Protein AF-A0A399NRR3-F1 (afdb_monomer_lite)

InterPro domains:
  IPR004477 ComEC/Rec2-related protein [PF03772] (1-144)

pLDDT: mean 85.4, std 7.73, range [51.25, 96.44]

Organism: NCBI:txid31963

Structure (mmCIF, N/CA/C/O backbone):
data_AF-A0A399NRR3-F1
#
_entry.id   AF-A0A399NRR3-F1
#
loop_
_atom_site.group_PDB
_atom_site.id
_atom_site.type_symbol
_atom_site.label_atom_id
_atom_site.label_alt_id
_atom_site.label_comp_id
_atom_site.label_asym_id
_atom_site.label_entity_id
_atom_site.label_seq_id
_atom_site.pdbx_PDB_ins_code
_atom_site.Cartn_x
_atom_site.Cartn_y
_atom_site.Cartn_z
_atom_site.occupancy
_atom_site.B_iso_or_equiv
_atom_site.auth_seq_id
_atom_site.auth_comp_id
_atom_site.auth_asym_id
_atom_site.auth_atom_id
_atom_site.pdbx_PDB_model_num
ATOM 1 N N . GLY A 1 1 ? 11.706 -3.815 7.628 1.00 71.06 1 GLY A N 1
ATOM 2 C CA . GLY A 1 1 ? 10.805 -2.848 8.286 1.00 71.06 1 GLY A CA 1
ATOM 3 C C . GLY A 1 1 ? 11.199 -1.417 7.976 1.00 71.06 1 GLY A C 1
ATOM 4 O O . GLY A 1 1 ? 10.581 -0.812 7.114 1.00 71.06 1 GLY A O 1
ATOM 5 N N . PHE A 1 2 ? 12.254 -0.904 8.615 1.00 86.69 2 PHE A N 1
ATOM 6 C CA . PHE A 1 2 ? 12.669 0.505 8.517 1.00 86.69 2 PHE A CA 1
ATOM 7 C C . PHE A 1 2 ? 12.832 1.028 7.079 1.00 86.69 2 PHE A C 1
ATOM 9 O O . PHE A 1 2 ? 12.200 2.013 6.715 1.00 86.69 2 PHE A O 1
ATOM 16 N N . ALA A 1 3 ? 13.586 0.317 6.231 1.00 86.25 3 ALA A N 1
ATOM 17 C CA . ALA A 1 3 ? 13.794 0.714 4.835 1.00 86.25 3 ALA A CA 1
ATOM 18 C C . ALA A 1 3 ? 12.480 0.859 4.045 1.00 86.25 3 ALA A C 1
ATOM 20 O O . ALA A 1 3 ? 12.307 1.827 3.316 1.00 86.25 3 ALA A O 1
ATOM 21 N N . LEU A 1 4 ? 11.529 -0.066 4.230 1.00 86.38 4 LEU A N 1
ATOM 22 C CA . LEU A 1 4 ? 10.221 0.005 3.573 1.00 86.38 4 LEU A CA 1
ATOM 23 C C . LEU A 1 4 ? 9.424 1.223 4.043 1.00 86.38 4 LEU A C 1
ATOM 25 O O . LEU A 1 4 ? 8.813 1.880 3.214 1.00 86.38 4 LEU A O 1
ATOM 29 N N . SER A 1 5 ? 9.470 1.553 5.336 1.00 88.31 5 SER A N 1
ATOM 30 C CA . SER A 1 5 ? 8.784 2.735 5.866 1.00 88.31 5 SER A CA 1
ATOM 31 C C . SER A 1 5 ? 9.372 4.031 5.309 1.00 88.31 5 SER A C 1
ATOM 33 O O . SER A 1 5 ? 8.617 4.898 4.886 1.00 88.31 5 SER A O 1
ATOM 35 N N . VAL A 1 6 ? 10.704 4.160 5.270 1.00 90.19 6 VAL A N 1
ATOM 36 C CA . VAL A 1 6 ? 11.376 5.349 4.716 1.00 90.19 6 VAL A CA 1
ATOM 37 C C . VAL A 1 6 ? 11.049 5.511 3.232 1.00 90.19 6 VAL A C 1
ATOM 39 O O . VAL A 1 6 ? 10.675 6.601 2.802 1.00 90.19 6 VAL A O 1
ATOM 42 N N . LEU A 1 7 ? 11.135 4.425 2.458 1.00 87.56 7 LEU A N 1
ATOM 43 C CA . LEU A 1 7 ? 10.809 4.437 1.033 1.00 87.56 7 LEU A CA 1
ATOM 44 C C . LEU A 1 7 ? 9.332 4.741 0.784 1.00 87.56 7 LEU A C 1
ATOM 46 O O . LEU A 1 7 ? 9.034 5.545 -0.092 1.00 87.56 7 LEU A O 1
ATOM 50 N N . ALA A 1 8 ? 8.419 4.156 1.562 1.00 86.81 8 ALA A N 1
ATOM 51 C CA . ALA A 1 8 ? 6.992 4.440 1.453 1.00 86.81 8 ALA A CA 1
ATOM 52 C C . ALA A 1 8 ? 6.718 5.929 1.682 1.00 86.81 8 ALA A C 1
ATOM 54 O O . ALA A 1 8 ? 6.092 6.564 0.840 1.00 86.81 8 ALA A O 1
ATOM 55 N N . THR A 1 9 ? 7.242 6.512 2.764 1.00 89.44 9 THR A N 1
ATOM 56 C CA . THR A 1 9 ? 7.055 7.940 3.058 1.00 89.44 9 THR A CA 1
ATOM 57 C C . THR A 1 9 ? 7.660 8.825 1.968 1.00 89.44 9 THR A C 1
ATOM 59 O O . THR A 1 9 ? 7.000 9.750 1.501 1.00 89.44 9 THR A O 1
ATOM 62 N N . ALA A 1 10 ? 8.881 8.529 1.511 1.00 85.62 10 ALA A N 1
ATOM 63 C CA . ALA A 1 10 ? 9.516 9.276 0.425 1.00 85.62 10 ALA A CA 1
ATOM 64 C C . ALA A 1 10 ? 8.705 9.183 -0.879 1.00 85.62 10 ALA A C 1
ATOM 66 O O . ALA A 1 10 ? 8.463 10.194 -1.536 1.00 85.62 10 ALA A O 1
ATOM 67 N N . GLY A 1 11 ? 8.225 7.985 -1.221 1.00 84.62 11 GLY A N 1
ATOM 68 C CA . GLY A 1 11 ? 7.357 7.746 -2.369 1.00 84.62 11 GLY A CA 1
ATOM 69 C C . GLY A 1 11 ? 6.050 8.524 -2.281 1.00 84.62 11 GLY A C 1
ATOM 70 O O . GLY A 1 11 ? 5.673 9.186 -3.242 1.00 84.62 11 GLY A O 1
ATOM 71 N N . LEU A 1 12 ? 5.382 8.507 -1.128 1.00 87.12 12 LEU A N 1
ATOM 72 C CA . LEU A 1 12 ? 4.145 9.257 -0.915 1.00 87.12 12 LEU A CA 1
ATOM 73 C C . LEU A 1 12 ? 4.356 10.767 -1.063 1.00 87.12 12 LEU A C 1
ATOM 75 O O . LEU A 1 12 ? 3.555 11.420 -1.721 1.00 87.12 12 LEU A O 1
ATOM 79 N N . LEU A 1 13 ? 5.443 11.317 -0.518 1.00 87.62 13 LEU A N 1
ATOM 80 C CA . LEU A 1 13 ? 5.728 12.753 -0.604 1.00 87.62 13 LEU A CA 1
ATOM 81 C C . LEU A 1 13 ? 6.091 13.206 -2.025 1.00 87.62 13 LEU A C 1
ATOM 83 O O . LEU A 1 13 ? 5.680 14.285 -2.446 1.00 87.62 13 LEU A O 1
ATOM 87 N N . VAL A 1 14 ? 6.854 12.397 -2.761 1.00 85.00 14 VAL A N 1
ATOM 88 C CA . VAL A 1 14 ? 7.379 12.778 -4.083 1.00 85.00 14 VAL A CA 1
ATOM 89 C C . VAL A 1 14 ? 6.416 12.408 -5.216 1.00 85.00 14 VAL A C 1
ATOM 91 O O . VAL A 1 14 ? 6.306 13.146 -6.193 1.00 85.00 14 VAL A O 1
ATOM 94 N N . LEU A 1 15 ? 5.715 11.274 -5.111 1.00 84.06 15 LEU A N 1
ATOM 95 C CA . LEU A 1 15 ? 4.969 10.674 -6.227 1.00 84.06 15 LEU A CA 1
ATOM 96 C C . LEU A 1 15 ? 3.460 10.795 -6.111 1.00 84.06 15 LEU A C 1
ATOM 98 O O . LEU A 1 15 ? 2.802 10.926 -7.144 1.00 84.06 15 LEU A O 1
ATOM 102 N N . ALA A 1 16 ? 2.896 10.753 -4.902 1.00 86.25 16 ALA A N 1
ATOM 103 C CA . ALA A 1 16 ? 1.443 10.769 -4.762 1.00 86.25 16 ALA A CA 1
ATOM 104 C C . ALA A 1 16 ? 0.811 12.084 -5.275 1.00 86.25 16 ALA A C 1
ATOM 106 O O . ALA A 1 16 ? -0.149 11.984 -6.042 1.00 86.25 16 ALA A O 1
ATOM 107 N N . PRO A 1 17 ? 1.343 13.294 -4.975 1.00 88.62 17 PRO A N 1
ATOM 108 C CA . PRO A 1 17 ? 0.761 14.545 -5.467 1.00 88.62 17 PRO A CA 1
ATOM 109 C C . PRO A 1 17 ? 0.714 14.672 -7.002 1.00 88.62 17 PRO A C 1
ATOM 111 O O . PRO A 1 17 ? -0.387 14.831 -7.537 1.00 88.62 17 PRO A O 1
ATOM 114 N N . PRO A 1 18 ? 1.832 14.535 -7.755 1.00 87.81 18 PRO A N 1
ATOM 115 C CA . PRO A 1 18 ? 1.787 14.687 -9.212 1.00 87.81 18 PRO A CA 1
ATOM 116 C C . PRO A 1 18 ? 0.946 13.595 -9.888 1.00 87.81 18 PRO A C 1
ATOM 118 O O . PRO A 1 18 ? 0.327 13.830 -10.931 1.00 87.81 18 PRO A O 1
ATOM 121 N N . LEU A 1 19 ? 0.889 12.398 -9.297 1.00 85.81 19 LEU A N 1
ATOM 122 C CA . LEU A 1 19 ? 0.066 11.305 -9.798 1.00 85.81 19 LEU A CA 1
ATOM 123 C C . LEU A 1 19 ? -1.430 11.579 -9.586 1.00 85.81 19 LEU A C 1
ATOM 125 O O . LEU A 1 19 ? -2.214 11.406 -10.523 1.00 85.81 19 LEU A O 1
ATOM 129 N N . ALA A 1 20 ? -1.818 12.066 -8.405 1.00 88.38 20 ALA A N 1
ATOM 130 C CA . ALA A 1 20 ? -3.192 12.465 -8.109 1.00 88.38 20 ALA A CA 1
ATOM 131 C C . ALA A 1 20 ? -3.646 13.623 -9.011 1.00 88.38 20 ALA A C 1
ATOM 133 O O . ALA A 1 20 ? -4.749 13.577 -9.556 1.00 88.38 20 ALA A O 1
ATOM 134 N N . ASP A 1 21 ? -2.789 14.619 -9.254 1.00 89.12 21 ASP A N 1
ATOM 135 C CA . ASP A 1 21 ? -3.093 15.744 -10.147 1.00 89.12 21 ASP A CA 1
ATOM 136 C C . ASP A 1 21 ? -3.388 15.272 -11.574 1.00 89.12 21 ASP A C 1
ATOM 138 O O . ASP A 1 21 ? -4.393 15.660 -12.176 1.00 89.12 21 ASP A O 1
ATOM 142 N N . ARG A 1 22 ? -2.565 14.369 -12.112 1.00 85.94 22 ARG A N 1
ATOM 143 C CA . ARG A 1 22 ? -2.766 13.818 -13.460 1.00 85.94 22 ARG A CA 1
ATOM 144 C C . ARG A 1 22 ? -3.982 12.915 -13.565 1.00 85.94 22 ARG A C 1
ATOM 146 O O . ARG A 1 22 ? -4.709 13.009 -14.553 1.00 85.94 22 ARG A O 1
ATOM 153 N N . LEU A 1 23 ? -4.215 12.062 -12.570 1.00 86.81 23 LEU A N 1
ATOM 154 C CA . LEU A 1 23 ? -5.406 11.217 -12.531 1.00 86.81 23 LEU A CA 1
ATOM 155 C C . LEU A 1 23 ? -6.669 12.071 -12.407 1.00 86.81 23 LEU A C 1
ATOM 157 O O . LEU A 1 23 ? -7.644 11.805 -13.107 1.00 86.81 23 LEU A O 1
ATOM 161 N N . SER A 1 24 ? -6.629 13.156 -11.628 1.00 92.00 24 SER A N 1
ATOM 162 C CA . SER A 1 24 ? -7.776 14.051 -11.438 1.00 92.00 24 SER A CA 1
ATOM 163 C C . SER A 1 24 ? -8.246 14.758 -12.718 1.00 92.00 24 SER A C 1
ATOM 165 O O . SER A 1 24 ? -9.384 15.209 -12.791 1.00 92.00 24 SER A O 1
ATOM 167 N N . ARG A 1 25 ? -7.425 14.774 -13.780 1.00 91.56 25 ARG A N 1
ATOM 168 C CA . ARG A 1 25 ? -7.846 15.228 -15.120 1.00 91.56 25 ARG A CA 1
ATOM 169 C C . ARG A 1 25 ? -8.832 14.277 -15.805 1.00 91.56 25 ARG A C 1
ATOM 171 O O . ARG A 1 25 ? -9.486 14.677 -16.761 1.00 91.56 25 ARG A O 1
ATOM 178 N N . ARG A 1 26 ? -8.903 13.014 -15.371 1.00 90.25 26 ARG A N 1
ATOM 179 C CA . ARG A 1 26 ? -9.747 11.959 -15.963 1.00 90.25 26 ARG A CA 1
ATOM 180 C C . ARG A 1 26 ? -10.771 11.373 -14.986 1.00 90.25 26 ARG A C 1
ATOM 182 O O . ARG A 1 26 ? -11.634 10.620 -15.420 1.00 90.25 26 ARG A O 1
ATOM 189 N N . MET A 1 27 ? -10.676 11.672 -13.689 1.00 92.88 27 MET A N 1
ATOM 190 C CA . MET A 1 27 ? -11.569 11.138 -12.654 1.00 92.88 27 MET A CA 1
ATOM 191 C C . MET A 1 27 ? -11.706 12.098 -11.457 1.00 92.88 27 MET A C 1
ATOM 193 O O . MET A 1 27 ? -10.895 13.010 -11.318 1.00 92.88 27 MET A O 1
ATOM 197 N N . PRO A 1 28 ? -12.686 11.901 -10.554 1.00 93.12 28 PRO A N 1
ATOM 198 C CA . PRO A 1 28 ? -12.841 12.735 -9.362 1.00 93.12 28 PRO A CA 1
ATOM 199 C C . PRO A 1 28 ? -11.602 12.710 -8.457 1.00 93.12 28 PRO A C 1
ATOM 201 O O . PRO A 1 28 ? -10.971 11.666 -8.283 1.00 93.12 28 PRO A O 1
ATOM 204 N N . ARG A 1 29 ? -11.302 13.843 -7.806 1.00 89.88 29 ARG A N 1
ATOM 205 C CA . ARG A 1 29 ? -10.096 14.018 -6.974 1.00 89.88 29 ARG A CA 1
ATOM 206 C C . ARG A 1 29 ? -9.909 12.925 -5.917 1.00 89.88 29 ARG A C 1
ATOM 208 O O . ARG A 1 29 ? -8.812 12.402 -5.781 1.00 89.88 29 ARG A O 1
ATOM 215 N N . ARG A 1 30 ? -10.984 12.529 -5.230 1.00 88.62 30 ARG A N 1
ATOM 216 C CA . ARG A 1 30 ? -10.925 11.491 -4.185 1.00 88.62 30 ARG A CA 1
ATOM 217 C C . ARG A 1 30 ? -10.500 10.126 -4.728 1.00 88.62 30 ARG A C 1
ATOM 219 O O . ARG A 1 30 ? -9.729 9.431 -4.083 1.00 88.62 30 ARG A O 1
ATOM 226 N N . LEU A 1 31 ? -10.972 9.755 -5.921 1.00 87.12 31 LEU A N 1
ATOM 227 C CA . LEU A 1 31 ? -10.586 8.492 -6.555 1.00 87.12 31 LEU A CA 1
ATOM 228 C C . LEU A 1 31 ? -9.140 8.550 -7.058 1.00 87.12 31 LEU A C 1
ATOM 230 O O . LEU A 1 31 ? -8.401 7.577 -6.939 1.00 87.12 31 LEU A O 1
ATOM 234 N N . ALA A 1 32 ? -8.727 9.709 -7.576 1.00 89.25 32 ALA A N 1
ATOM 235 C CA . ALA A 1 32 ? -7.351 9.942 -7.988 1.00 89.25 32 ALA A CA 1
ATOM 236 C C . ALA A 1 32 ? -6.371 9.786 -6.815 1.00 89.25 32 ALA A C 1
ATOM 238 O O . ALA A 1 32 ? -5.350 9.126 -6.974 1.00 89.25 32 ALA A O 1
ATOM 239 N N . GLU A 1 33 ? -6.689 10.337 -5.643 1.00 88.50 33 GLU A N 1
ATOM 240 C CA . GLU A 1 33 ? -5.875 10.201 -4.427 1.00 88.50 33 GLU A CA 1
ATOM 241 C C . GLU A 1 33 ? -5.846 8.755 -3.913 1.00 88.50 33 GLU A C 1
ATOM 243 O O . GLU A 1 33 ? -4.758 8.219 -3.694 1.00 88.50 33 GLU A O 1
ATOM 248 N N . ALA A 1 34 ? -7.010 8.098 -3.831 1.00 86.94 34 ALA A N 1
ATOM 249 C CA . ALA A 1 34 ? -7.128 6.699 -3.408 1.00 86.94 34 ALA A CA 1
ATOM 250 C C . ALA A 1 34 ? -6.311 5.737 -4.288 1.00 86.94 34 ALA A C 1
ATOM 252 O O . ALA A 1 34 ? -5.830 4.715 -3.815 1.00 86.94 34 ALA A O 1
ATOM 253 N N . LEU A 1 35 ? -6.113 6.056 -5.572 1.00 87.56 35 LEU A N 1
ATOM 254 C CA . LEU A 1 35 ? -5.238 5.291 -6.466 1.00 87.56 35 LEU A CA 1
ATOM 255 C C . LEU A 1 35 ? -3.776 5.743 -6.387 1.00 87.56 35 LEU A C 1
ATOM 257 O O . LEU A 1 35 ? -2.867 4.912 -6.405 1.00 87.56 35 LEU A O 1
ATOM 261 N N . ALA A 1 36 ? -3.527 7.050 -6.313 1.00 87.12 36 ALA A N 1
ATOM 262 C CA . ALA A 1 36 ? -2.181 7.604 -6.365 1.00 87.12 36 ALA A CA 1
ATOM 263 C C . ALA A 1 36 ? -1.327 7.194 -5.160 1.00 87.12 36 ALA A C 1
ATOM 265 O O . ALA A 1 36 ? -0.151 6.873 -5.327 1.00 87.12 36 ALA A O 1
ATOM 266 N N . ILE A 1 37 ? -1.922 7.166 -3.967 1.00 88.38 37 ILE A N 1
ATOM 267 C CA . ILE A 1 37 ? -1.261 6.785 -2.713 1.00 88.38 37 ILE A CA 1
ATOM 268 C C . ILE A 1 37 ? -0.699 5.348 -2.780 1.00 88.38 37 ILE A C 1
ATOM 270 O O . ILE A 1 37 ? 0.519 5.182 -2.644 1.00 88.38 37 ILE A O 1
ATOM 274 N N . PRO A 1 38 ? -1.507 4.297 -3.033 1.00 87.44 38 PRO A N 1
ATOM 275 C CA . PRO A 1 38 ? -1.003 2.928 -3.093 1.00 87.44 38 PRO A CA 1
ATOM 276 C C . PRO A 1 38 ? -0.072 2.688 -4.279 1.00 87.44 38 PRO A C 1
ATOM 278 O O . PRO A 1 38 ? 0.880 1.922 -4.142 1.00 87.44 38 PRO A O 1
ATOM 281 N N . VAL A 1 39 ? -0.279 3.361 -5.418 1.00 87.06 39 VAL A N 1
ATOM 282 C CA . VAL A 1 39 ? 0.666 3.288 -6.544 1.00 87.06 39 VAL A CA 1
ATOM 283 C C . VAL A 1 39 ? 2.026 3.855 -6.142 1.00 87.06 39 VAL A C 1
ATOM 285 O O . VAL A 1 39 ? 3.041 3.193 -6.350 1.00 87.06 39 VAL A O 1
ATOM 288 N N . ALA A 1 40 ? 2.063 5.039 -5.528 1.00 87.25 40 ALA A N 1
ATOM 289 C CA . ALA A 1 40 ? 3.297 5.673 -5.070 1.00 87.25 40 ALA A CA 1
ATOM 290 C C . ALA A 1 40 ? 4.046 4.805 -4.046 1.00 87.25 40 ALA A C 1
ATOM 292 O O . ALA A 1 40 ? 5.253 4.588 -4.182 1.00 87.25 40 ALA A O 1
ATOM 293 N N . ALA A 1 41 ? 3.328 4.265 -3.058 1.00 87.00 41 ALA A N 1
ATOM 294 C CA . ALA A 1 41 ? 3.902 3.382 -2.049 1.00 87.00 41 ALA A CA 1
ATOM 295 C C . ALA A 1 41 ? 4.433 2.079 -2.666 1.00 87.00 41 ALA A C 1
ATOM 297 O O . ALA A 1 41 ? 5.563 1.679 -2.385 1.00 87.00 41 ALA A O 1
ATOM 298 N N . GLN A 1 42 ? 3.653 1.439 -3.545 1.00 86.12 42 GLN A N 1
ATOM 299 C CA . GLN A 1 42 ? 4.070 0.210 -4.212 1.00 86.12 42 GLN A CA 1
ATOM 300 C C . GLN A 1 42 ? 5.331 0.454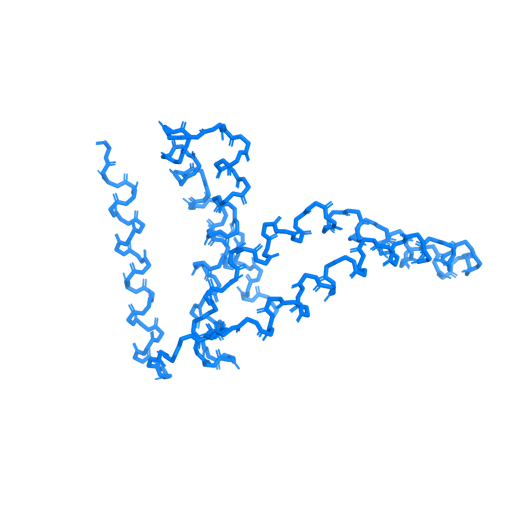 -5.035 1.00 86.12 42 GLN A C 1
ATOM 302 O O . GLN A 1 42 ? 6.310 -0.258 -4.847 1.00 86.12 42 GLN A O 1
ATOM 307 N N . VAL A 1 43 ? 5.343 1.495 -5.867 1.00 85.12 43 VAL A N 1
ATOM 308 C CA . VAL A 1 43 ? 6.498 1.890 -6.680 1.00 85.12 43 VAL A CA 1
ATOM 309 C C . VAL A 1 43 ? 7.744 2.094 -5.814 1.00 85.12 43 VAL A C 1
ATOM 311 O O . VAL A 1 43 ? 8.775 1.477 -6.075 1.00 85.12 43 VAL A O 1
ATOM 314 N N . ALA A 1 44 ? 7.659 2.885 -4.744 1.00 86.06 44 ALA A N 1
ATOM 315 C CA . ALA A 1 44 ? 8.825 3.184 -3.916 1.00 86.06 44 ALA A CA 1
ATOM 316 C C . ALA A 1 44 ? 9.352 1.966 -3.135 1.00 86.06 44 ALA A C 1
ATOM 318 O O . ALA A 1 44 ? 10.561 1.809 -2.963 1.00 86.06 44 ALA A O 1
ATOM 319 N N . CYS A 1 45 ? 8.466 1.077 -2.682 1.00 86.75 45 CYS A N 1
ATOM 320 C CA . CYS A 1 45 ? 8.847 -0.110 -1.915 1.00 86.75 45 CYS A CA 1
ATOM 321 C C . CYS A 1 45 ? 9.247 -1.310 -2.787 1.00 86.75 45 CYS A C 1
ATOM 323 O O . CYS A 1 45 ? 9.919 -2.224 -2.296 1.00 86.75 45 CYS A O 1
ATOM 325 N N . GLN A 1 46 ? 8.853 -1.331 -4.063 1.00 84.81 46 GLN A N 1
ATOM 326 C CA . GLN A 1 46 ? 9.019 -2.483 -4.950 1.00 84.81 46 GLN A CA 1
ATOM 327 C C . GLN A 1 46 ? 10.469 -2.995 -5.077 1.00 84.81 46 GLN A C 1
ATOM 329 O O . GLN A 1 46 ? 10.637 -4.215 -5.076 1.00 84.81 46 GLN A O 1
ATOM 334 N N . PRO A 1 47 ? 11.520 -2.149 -5.133 1.00 82.50 47 PRO A N 1
ATOM 335 C CA . PRO A 1 47 ? 12.908 -2.618 -5.214 1.00 82.50 47 PRO A CA 1
ATOM 336 C C . PRO A 1 47 ? 13.320 -3.486 -4.019 1.00 82.50 47 PRO A C 1
ATOM 338 O O . PRO A 1 47 ? 13.935 -4.535 -4.190 1.00 82.50 47 PRO A O 1
ATOM 341 N N . VAL A 1 48 ? 12.928 -3.086 -2.806 1.00 84.69 48 VAL A N 1
ATOM 342 C CA . VAL A 1 48 ? 13.208 -3.848 -1.580 1.00 84.69 48 VAL A CA 1
ATOM 343 C C . VAL A 1 48 ? 12.326 -5.095 -1.510 1.00 84.69 48 VAL A C 1
ATOM 345 O O . VAL A 1 48 ? 12.797 -6.166 -1.133 1.00 84.69 48 VAL A O 1
ATOM 348 N N . LEU A 1 49 ? 11.058 -4.987 -1.918 1.00 84.25 49 LEU A N 1
ATOM 349 C CA . LEU A 1 49 ? 10.140 -6.128 -1.953 1.00 84.25 49 LEU A CA 1
ATOM 350 C C . LEU A 1 49 ? 10.562 -7.201 -2.962 1.00 84.25 49 LEU A C 1
ATOM 352 O O . LEU A 1 49 ? 10.353 -8.377 -2.684 1.00 84.25 49 LEU A O 1
ATOM 356 N N . LEU A 1 50 ? 11.177 -6.829 -4.088 1.00 83.94 50 LEU A N 1
ATOM 357 C CA . LEU A 1 50 ? 11.714 -7.781 -5.067 1.00 83.94 50 LEU A CA 1
ATOM 358 C C . LEU A 1 50 ? 12.825 -8.661 -4.487 1.00 83.94 50 LEU A C 1
ATOM 360 O O . LEU A 1 50 ? 12.904 -9.835 -4.839 1.00 83.94 50 LEU A O 1
ATOM 364 N N . VAL A 1 51 ? 13.667 -8.108 -3.609 1.00 82.69 51 VAL A N 1
ATOM 365 C CA . VAL A 1 51 ? 14.731 -8.867 -2.931 1.00 82.69 51 VAL A CA 1
ATOM 366 C C . VAL A 1 51 ? 14.137 -9.857 -1.929 1.00 82.69 51 VAL A C 1
ATOM 368 O O . VAL A 1 51 ? 14.612 -10.983 -1.823 1.00 82.69 51 VAL A O 1
ATOM 371 N N . LEU A 1 52 ? 13.094 -9.445 -1.204 1.00 82.00 52 LEU A N 1
ATOM 372 C CA . LEU A 1 52 ? 12.447 -10.275 -0.184 1.00 82.00 52 LEU A CA 1
ATOM 373 C C . LEU A 1 52 ? 11.564 -11.367 -0.788 1.00 82.00 52 LEU A C 1
ATOM 375 O O . LEU A 1 52 ? 11.509 -12.479 -0.271 1.00 82.00 52 LEU A O 1
ATOM 379 N N . GLN A 1 53 ? 10.839 -11.040 -1.855 1.00 79.19 53 GLN A N 1
ATOM 380 C CA . GLN A 1 53 ? 9.903 -11.949 -2.490 1.00 79.19 53 GLN A CA 1
ATOM 381 C C . GLN A 1 53 ? 9.891 -11.702 -4.007 1.00 79.19 53 GLN A C 1
ATOM 383 O O . GLN A 1 53 ? 9.271 -10.733 -4.469 1.00 79.19 53 GLN A O 1
ATOM 388 N N . PRO A 1 54 ? 10.552 -12.575 -4.790 1.00 73.88 54 PRO A N 1
ATOM 389 C CA . PRO A 1 54 ? 10.727 -12.360 -6.218 1.00 73.88 54 PRO A CA 1
ATOM 390 C C . PRO A 1 54 ? 9.375 -12.305 -6.940 1.00 73.88 54 PRO A C 1
ATOM 392 O O . PRO A 1 54 ? 8.463 -13.091 -6.674 1.00 73.88 54 PRO A O 1
ATOM 395 N N . GLY A 1 55 ? 9.253 -11.347 -7.859 1.00 76.81 55 GLY A N 1
ATOM 396 C CA . GLY A 1 55 ? 8.061 -11.119 -8.676 1.00 76.81 55 GLY A CA 1
ATOM 397 C C . GLY A 1 55 ? 7.261 -9.872 -8.292 1.00 76.81 55 GLY A C 1
ATOM 398 O O . GLY A 1 55 ? 7.196 -9.470 -7.125 1.00 76.81 55 GLY A O 1
ATOM 399 N N . LEU A 1 56 ? 6.635 -9.270 -9.303 1.00 79.38 56 LEU A N 1
ATOM 400 C CA . LEU A 1 56 ? 5.865 -8.033 -9.183 1.00 79.38 56 LEU A CA 1
ATOM 401 C C . LEU A 1 56 ? 4.401 -8.335 -8.831 1.00 79.38 56 LEU A C 1
ATOM 403 O O . LEU A 1 56 ? 3.762 -9.092 -9.564 1.00 79.38 56 LEU A O 1
ATOM 407 N N . PRO A 1 57 ? 3.849 -7.757 -7.749 1.00 81.00 57 PRO A N 1
ATOM 408 C CA . PRO A 1 57 ? 2.460 -7.970 -7.369 1.00 81.00 57 PRO A CA 1
ATOM 409 C C . PRO A 1 57 ? 1.521 -7.234 -8.332 1.00 81.00 57 PRO A C 1
ATOM 411 O O . PRO A 1 57 ? 1.450 -6.004 -8.332 1.00 81.00 57 PRO A O 1
ATOM 414 N N . VAL A 1 58 ? 0.773 -7.999 -9.130 1.00 82.19 58 VAL A N 1
ATOM 415 C CA . VAL A 1 58 ? -0.155 -7.466 -10.147 1.00 82.19 58 VAL A CA 1
ATOM 416 C C . VAL A 1 58 ? -1.365 -6.809 -9.491 1.00 82.19 58 VAL A C 1
ATOM 418 O O . VAL A 1 58 ? -1.761 -5.704 -9.844 1.00 82.19 58 VAL A O 1
ATOM 421 N N . HIS A 1 59 ? -1.911 -7.467 -8.470 1.00 84.00 59 HIS A N 1
ATOM 422 C CA . HIS A 1 59 ? -3.106 -7.020 -7.755 1.00 84.00 59 HIS A CA 1
ATOM 423 C C . HIS A 1 59 ? -2.775 -6.150 -6.534 1.00 84.00 59 HIS A C 1
ATOM 425 O O . HIS A 1 59 ? -3.659 -5.881 -5.727 1.00 84.00 59 HIS A O 1
ATOM 431 N N . GLY A 1 60 ? -1.515 -5.719 -6.373 1.00 82.81 60 GLY A N 1
ATOM 432 C CA . GLY A 1 60 ? -1.052 -4.989 -5.187 1.00 82.81 60 GLY A CA 1
ATOM 433 C C . GLY A 1 60 ? -1.779 -3.659 -4.983 1.00 82.81 60 GLY A C 1
ATOM 434 O O . GLY A 1 60 ? -2.255 -3.378 -3.885 1.00 82.81 60 GLY A O 1
ATOM 435 N N . VAL A 1 61 ? -1.946 -2.877 -6.053 1.00 85.75 61 VAL A N 1
ATOM 436 C CA . VAL A 1 61 ? -2.674 -1.601 -6.001 1.00 85.75 61 VAL A CA 1
ATOM 437 C C . VAL A 1 61 ? -4.135 -1.846 -5.637 1.00 85.75 61 VAL A C 1
ATOM 439 O O . VAL A 1 61 ? -4.636 -1.240 -4.697 1.00 85.75 61 VAL A O 1
ATOM 442 N N . LEU A 1 62 ? -4.795 -2.787 -6.320 1.00 86.75 62 LEU A N 1
ATOM 443 C CA . LEU A 1 62 ? -6.194 -3.133 -6.061 1.00 86.75 62 LEU A CA 1
ATOM 444 C C . LEU A 1 62 ? -6.408 -3.588 -4.611 1.00 86.75 62 LEU A C 1
ATOM 446 O O . LEU A 1 62 ? -7.331 -3.120 -3.951 1.00 86.75 62 LEU A O 1
ATOM 450 N N . ALA A 1 63 ? -5.542 -4.467 -4.104 1.00 87.62 63 ALA A N 1
ATOM 451 C CA . ALA A 1 63 ? -5.613 -4.954 -2.733 1.00 87.62 63 ALA A CA 1
ATOM 452 C C . ALA A 1 63 ? -5.480 -3.809 -1.718 1.00 87.62 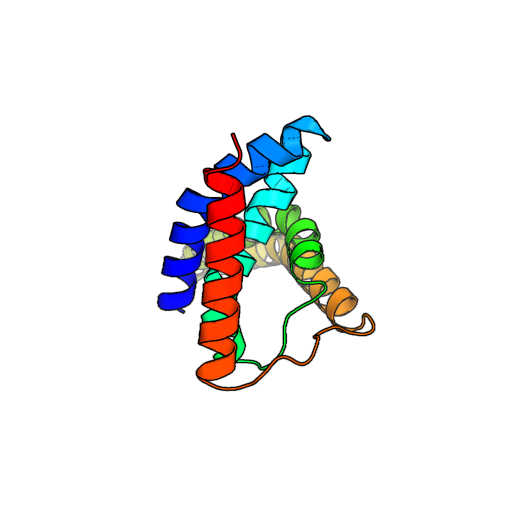63 ALA A C 1
ATOM 454 O O . ALA A 1 63 ? -6.257 -3.749 -0.769 1.00 87.62 63 ALA A O 1
ATOM 455 N N . ASN A 1 64 ? -4.543 -2.880 -1.936 1.00 90.19 64 ASN A N 1
ATOM 456 C CA . ASN A 1 64 ? -4.352 -1.738 -1.042 1.00 90.19 64 ASN A CA 1
ATOM 457 C C . ASN A 1 64 ? -5.538 -0.765 -1.075 1.00 90.19 64 ASN A C 1
ATOM 459 O O . ASN A 1 64 ? -5.985 -0.346 -0.014 1.00 90.19 64 ASN A O 1
ATOM 463 N N . VAL A 1 65 ? -6.093 -0.468 -2.255 1.00 89.75 65 VAL A N 1
ATOM 464 C CA . VAL A 1 65 ? -7.286 0.393 -2.397 1.00 89.75 65 VAL A CA 1
ATOM 465 C C . VAL A 1 65 ? -8.488 -0.211 -1.668 1.00 89.75 65 VAL A C 1
ATOM 467 O O . VAL A 1 65 ? -9.211 0.487 -0.965 1.00 89.75 65 VAL A O 1
ATOM 470 N N . LEU A 1 66 ? -8.704 -1.523 -1.803 1.00 90.75 66 LEU A N 1
ATOM 471 C CA . LEU A 1 66 ? -9.808 -2.216 -1.130 1.00 90.75 66 LEU A CA 1
ATOM 472 C C . LEU A 1 66 ? -9.593 -2.350 0.385 1.00 90.75 66 LEU A C 1
ATOM 474 O O . LEU A 1 66 ? -10.564 -2.438 1.140 1.00 90.75 66 LEU A O 1
ATOM 478 N N . ALA A 1 67 ? -8.338 -2.382 0.836 1.00 89.81 67 ALA A N 1
ATOM 479 C CA . ALA A 1 67 ? -7.982 -2.452 2.250 1.00 89.81 67 ALA A CA 1
ATOM 480 C C . ALA A 1 67 ? -8.007 -1.080 2.948 1.00 89.81 67 ALA A C 1
ATOM 482 O O . ALA A 1 67 ? -8.270 -1.022 4.151 1.00 89.81 67 ALA A O 1
ATOM 483 N N . GLU A 1 68 ? -7.768 0.012 2.216 1.00 88.69 68 GLU A N 1
ATOM 484 C CA . GLU A 1 68 ? -7.655 1.379 2.743 1.00 88.69 68 GLU A CA 1
ATOM 485 C C . GLU A 1 68 ? -8.816 1.794 3.672 1.00 88.69 68 GLU A C 1
ATOM 487 O O . GLU A 1 68 ? -8.529 2.272 4.775 1.00 88.69 68 GLU A O 1
ATOM 492 N N . PRO A 1 69 ? -10.105 1.546 3.346 1.00 87.94 69 PRO A N 1
ATOM 493 C CA . PRO A 1 69 ? -11.220 1.960 4.202 1.00 87.94 69 PRO A CA 1
ATOM 494 C C . PRO A 1 69 ? -11.192 1.324 5.597 1.00 87.94 69 PRO A C 1
ATOM 496 O O . PRO A 1 69 ? -11.663 1.914 6.567 1.00 87.94 69 PRO A O 1
ATOM 499 N N . ALA A 1 70 ? -10.637 0.115 5.706 1.00 91.38 70 ALA A N 1
ATOM 500 C CA . ALA A 1 70 ? -10.549 -0.631 6.955 1.00 91.38 70 ALA A CA 1
ATOM 501 C C . ALA A 1 70 ? -9.210 -0.422 7.686 1.00 91.38 70 ALA A C 1
ATOM 503 O O . ALA A 1 70 ? -9.121 -0.695 8.885 1.00 91.38 70 ALA A O 1
ATOM 504 N N . ALA A 1 71 ? -8.180 0.089 7.004 1.00 88.88 71 ALA A N 1
ATOM 505 C CA . ALA A 1 71 ? -6.830 0.222 7.548 1.00 88.88 71 ALA A CA 1
ATOM 506 C C . ALA A 1 71 ? -6.759 1.185 8.744 1.00 88.88 71 ALA A C 1
ATOM 508 O O . ALA A 1 71 ? -6.213 0.827 9.792 1.00 88.88 71 ALA A O 1
ATOM 509 N N . ALA A 1 72 ? -7.338 2.386 8.622 1.00 89.75 72 ALA A N 1
ATOM 510 C CA . ALA A 1 72 ? -7.339 3.363 9.712 1.00 89.75 72 ALA A CA 1
ATOM 511 C C . ALA A 1 72 ? -8.150 2.881 10.936 1.00 89.75 72 ALA A C 1
ATOM 513 O O . ALA A 1 72 ? -7.585 2.876 12.033 1.00 89.75 72 ALA A O 1
ATOM 514 N N . PRO A 1 73 ? -9.400 2.385 10.793 1.00 92.31 73 PRO A N 1
ATOM 515 C CA . PRO A 1 73 ? -10.144 1.801 11.910 1.00 92.31 73 PRO A CA 1
ATOM 516 C C . PRO A 1 73 ? -9.412 0.645 12.603 1.00 92.31 73 PRO A C 1
ATOM 518 O O . PRO A 1 73 ? -9.359 0.606 13.832 1.00 92.31 73 PRO A O 1
ATOM 521 N N . ALA A 1 74 ? -8.814 -0.275 11.834 1.00 93.00 74 ALA A N 1
ATOM 522 C CA . ALA A 1 74 ? -8.062 -1.399 12.391 1.00 93.00 74 ALA A CA 1
ATOM 523 C C . ALA A 1 74 ? -6.826 -0.929 13.172 1.00 93.00 74 ALA 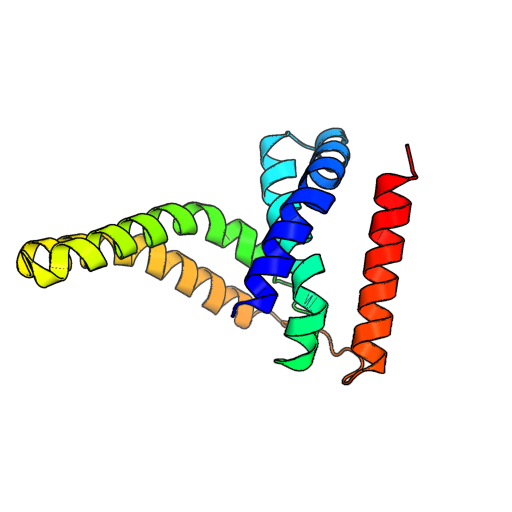A C 1
ATOM 525 O O . ALA A 1 74 ? -6.573 -1.413 14.275 1.00 93.00 74 ALA A O 1
ATOM 526 N N . THR A 1 75 ? -6.081 0.040 12.631 1.00 92.56 75 THR A N 1
ATOM 527 C CA . THR A 1 75 ? -4.857 0.560 13.260 1.00 92.56 75 THR A CA 1
ATOM 528 C C . THR A 1 75 ? -5.172 1.313 14.546 1.00 92.56 75 THR A C 1
ATOM 530 O O . THR A 1 75 ? -4.550 1.051 15.573 1.00 92.56 75 THR A O 1
ATOM 533 N N . ILE A 1 76 ? -6.162 2.211 14.516 1.00 94.88 76 ILE A N 1
ATOM 534 C CA . ILE A 1 76 ? -6.585 2.974 15.697 1.00 94.88 76 ILE A CA 1
ATOM 535 C C . ILE A 1 76 ? -7.112 2.020 16.771 1.00 94.88 76 ILE A C 1
ATOM 537 O O . ILE A 1 76 ? -6.679 2.100 17.919 1.00 94.88 76 ILE A O 1
ATOM 541 N N . GLY A 1 77 ? -7.990 1.081 16.403 1.00 93.94 77 GLY A N 1
ATOM 542 C CA . GLY A 1 77 ? -8.524 0.088 17.336 1.00 93.94 77 GLY A CA 1
ATOM 543 C C . GLY A 1 77 ? -7.429 -0.776 17.967 1.00 93.94 77 GLY A C 1
ATOM 544 O O . GLY A 1 77 ? -7.415 -0.960 19.182 1.00 93.94 77 GLY A O 1
ATOM 545 N N . GLY A 1 78 ? -6.466 -1.244 17.168 1.00 93.19 78 GLY A N 1
ATOM 546 C CA . GLY A 1 78 ? -5.306 -1.986 17.663 1.00 93.19 78 GLY A CA 1
ATOM 547 C C . GLY A 1 78 ? -4.427 -1.160 18.608 1.00 93.19 78 GLY A C 1
ATOM 548 O O . GLY A 1 78 ? -4.032 -1.655 19.661 1.00 93.19 78 GLY A O 1
ATOM 549 N N . LEU A 1 79 ? -4.170 0.111 18.282 1.00 95.38 79 LEU A N 1
ATOM 550 C CA . LEU A 1 79 ? -3.369 1.006 19.119 1.00 95.38 79 LEU A CA 1
ATOM 551 C C . LEU A 1 79 ? -4.044 1.267 20.474 1.00 95.38 79 LEU A C 1
ATOM 553 O O . LEU A 1 79 ? -3.398 1.166 21.517 1.00 95.38 79 LEU A O 1
ATOM 557 N N . VAL A 1 80 ? -5.353 1.543 20.463 1.00 95.06 80 VAL A N 1
ATOM 558 C CA . VAL A 1 80 ? -6.149 1.726 21.686 1.00 95.06 80 VAL A CA 1
ATOM 559 C C . VAL A 1 80 ? -6.123 0.452 22.525 1.00 95.06 80 VAL A C 1
ATOM 561 O O . VAL A 1 80 ? -5.864 0.520 23.725 1.00 95.06 80 VAL A O 1
ATOM 564 N N . ALA A 1 81 ? -6.318 -0.717 21.910 1.00 93.50 81 ALA A N 1
ATOM 565 C CA . ALA A 1 81 ? -6.227 -1.988 22.619 1.00 93.50 81 ALA A CA 1
ATOM 566 C C . ALA A 1 81 ? -4.856 -2.186 23.285 1.00 93.50 81 ALA A C 1
ATOM 568 O O . ALA A 1 81 ? -4.813 -2.542 24.460 1.00 93.50 81 ALA A O 1
ATOM 569 N N . CYS A 1 82 ? -3.752 -1.908 22.582 1.00 93.88 82 CYS A N 1
ATOM 570 C CA . CYS A 1 82 ? -2.393 -2.030 23.122 1.00 93.88 82 CYS A CA 1
ATOM 571 C C . CYS A 1 82 ? -2.154 -1.160 24.365 1.00 93.88 82 CYS A C 1
ATOM 573 O O . CYS A 1 82 ? -1.458 -1.594 25.279 1.00 93.88 82 CYS A O 1
ATOM 575 N N . VAL A 1 83 ? -2.730 0.045 24.413 1.00 96.12 83 VAL A N 1
ATOM 576 C CA . VAL A 1 83 ? -2.602 0.955 25.565 1.00 96.12 83 VAL A CA 1
ATOM 577 C C . VAL A 1 83 ? -3.511 0.537 26.723 1.00 96.12 83 VAL A C 1
ATOM 579 O O . VAL A 1 83 ? -3.128 0.662 27.884 1.00 96.12 83 VAL A O 1
ATOM 582 N N . VAL A 1 84 ? -4.711 0.035 26.426 1.00 95.06 84 VAL A N 1
ATOM 583 C CA . VAL A 1 84 ? -5.717 -0.303 27.447 1.00 95.06 84 VAL A CA 1
ATOM 584 C C . VAL A 1 84 ? -5.456 -1.669 28.084 1.00 95.06 84 VAL A C 1
ATOM 586 O O . VAL A 1 84 ? -5.678 -1.824 29.282 1.00 95.06 84 VAL A O 1
ATOM 589 N N . LEU A 1 85 ? -4.961 -2.650 27.323 1.00 94.31 85 LEU A N 1
ATOM 590 C CA . LEU A 1 85 ? -4.719 -4.024 27.786 1.00 94.31 85 LEU A CA 1
ATOM 591 C C . LEU A 1 85 ? -3.924 -4.126 29.106 1.00 94.31 85 LEU A C 1
ATOM 593 O O . LEU A 1 85 ? -4.364 -4.886 29.968 1.00 94.31 85 LEU A O 1
ATOM 597 N N . PRO A 1 86 ? -2.813 -3.387 29.314 1.00 94.19 86 PRO A N 1
ATOM 598 C CA . PRO A 1 86 ? -2.032 -3.464 30.551 1.00 94.19 86 PRO A CA 1
ATOM 599 C C . PRO A 1 86 ? -2.752 -2.915 31.789 1.00 94.19 86 PRO A C 1
ATOM 601 O O . PRO A 1 86 ? -2.450 -3.338 32.901 1.00 94.19 86 PRO A O 1
ATOM 604 N N . VAL A 1 87 ? -3.677 -1.965 31.611 1.00 96.44 87 VAL A N 1
ATOM 605 C CA . VAL A 1 87 ? -4.342 -1.248 32.715 1.00 96.44 87 VAL A CA 1
ATOM 606 C C . VAL A 1 87 ? -5.717 -1.842 33.011 1.00 96.44 87 VAL A C 1
ATOM 608 O O . VAL A 1 87 ? -6.090 -2.025 34.166 1.00 96.44 87 VAL A O 1
ATOM 611 N N . TRP A 1 88 ? -6.477 -2.160 31.962 1.00 95.06 88 TRP A N 1
ATOM 612 C CA . TRP A 1 88 ? -7.830 -2.692 32.056 1.00 95.06 88 TRP A CA 1
ATOM 613 C C . TRP A 1 88 ? -8.063 -3.789 31.003 1.00 95.06 88 TRP A C 1
ATOM 615 O O . TRP A 1 88 ? -8.646 -3.542 29.941 1.00 95.06 88 TRP A O 1
ATOM 625 N N . PRO A 1 89 ? -7.664 -5.039 31.304 1.00 92.31 89 PRO A N 1
ATOM 626 C CA . PRO A 1 89 ? -7.670 -6.132 30.333 1.00 92.31 89 PRO A CA 1
ATOM 627 C C . PRO A 1 89 ? -9.040 -6.400 29.693 1.00 92.31 89 PRO A C 1
ATOM 629 O O . PRO A 1 89 ? -9.130 -6.586 28.482 1.00 92.31 89 PRO A O 1
ATOM 632 N N . ALA A 1 90 ? -10.123 -6.368 30.479 1.00 93.56 90 ALA A N 1
ATOM 633 C CA . ALA A 1 90 ? -11.478 -6.616 29.978 1.00 93.56 90 ALA A CA 1
ATOM 634 C C . ALA A 1 90 ? -11.920 -5.580 28.926 1.00 93.56 90 ALA A C 1
ATOM 636 O O . ALA A 1 90 ? -12.469 -5.949 27.886 1.00 93.56 90 ALA A O 1
ATOM 637 N N . ALA A 1 91 ? -11.631 -4.296 29.162 1.00 91.69 91 ALA A N 1
ATOM 638 C CA . ALA A 1 91 ? -11.904 -3.231 28.201 1.00 91.69 91 ALA A CA 1
ATOM 639 C C . ALA A 1 91 ? -11.016 -3.366 26.951 1.00 91.69 91 ALA A C 1
ATOM 641 O O . ALA A 1 91 ? -11.507 -3.232 25.831 1.00 91.69 91 ALA A O 1
ATOM 642 N N . GLY A 1 92 ? -9.738 -3.719 27.120 1.00 90.44 92 GLY A N 1
ATOM 643 C CA . GLY A 1 92 ? -8.820 -3.968 26.003 1.00 90.44 92 GLY A CA 1
ATOM 644 C C . GLY A 1 92 ? -9.291 -5.100 25.082 1.00 90.44 92 GLY A C 1
ATOM 645 O O . GLY A 1 92 ? -9.265 -4.960 23.859 1.00 90.44 92 GLY A O 1
ATOM 646 N N . VAL A 1 93 ? -9.810 -6.194 25.650 1.00 92.81 93 VAL A N 1
ATOM 647 C CA . VAL A 1 93 ? -10.403 -7.300 24.876 1.00 92.81 93 VAL A CA 1
ATOM 648 C C . VAL A 1 93 ? -11.662 -6.856 24.129 1.00 92.81 93 VAL A C 1
ATOM 650 O O . VAL A 1 93 ? -11.866 -7.269 22.987 1.00 92.81 93 VAL A O 1
ATOM 653 N N . LEU A 1 94 ? -12.499 -6.002 24.726 1.00 93.44 94 LEU A N 1
ATOM 654 C CA . LEU A 1 94 ? -13.666 -5.450 24.034 1.00 93.44 94 LEU A CA 1
ATOM 655 C C . LEU A 1 94 ? -13.248 -4.609 22.819 1.00 93.44 94 LEU A C 1
ATOM 657 O O . LEU A 1 94 ? -13.798 -4.789 21.733 1.00 93.44 94 LEU A O 1
ATOM 661 N N . VAL A 1 95 ? -12.234 -3.755 22.972 1.00 91.56 95 VAL A N 1
ATOM 662 C CA . VAL A 1 95 ? -11.679 -2.965 21.862 1.00 91.56 95 VAL A CA 1
ATOM 663 C C . VAL A 1 95 ? -11.105 -3.873 20.772 1.00 91.56 95 VAL A C 1
ATOM 665 O O . VAL A 1 95 ? -11.374 -3.645 19.594 1.00 91.56 95 VAL A O 1
ATOM 668 N N . LEU A 1 96 ? -10.390 -4.945 21.133 1.00 92.56 96 LEU A N 1
ATOM 669 C CA . LEU A 1 96 ? -9.902 -5.934 20.164 1.00 92.56 96 LEU A CA 1
ATOM 670 C C . LEU A 1 96 ? -11.035 -6.602 19.384 1.00 92.56 96 LEU A C 1
ATOM 672 O O . LEU A 1 96 ? -10.909 -6.790 18.177 1.00 92.56 96 LEU A O 1
ATOM 676 N N . ARG A 1 97 ? -12.151 -6.940 20.041 1.00 92.06 97 ARG A N 1
ATOM 677 C CA . ARG A 1 97 ? -13.325 -7.513 19.359 1.00 92.06 97 ARG A CA 1
ATOM 678 C C . ARG A 1 97 ? -13.916 -6.547 18.337 1.00 92.06 97 ARG A C 1
ATOM 680 O O . ARG A 1 97 ? -14.332 -6.984 17.270 1.00 92.06 97 ARG A O 1
ATOM 687 N N . LEU A 1 98 ? -13.920 -5.249 18.634 1.00 91.31 98 LEU A N 1
ATOM 688 C CA . LEU A 1 98 ? -14.359 -4.227 17.681 1.00 91.31 98 LEU A CA 1
ATOM 689 C C . LEU A 1 98 ? -13.351 -4.054 16.536 1.00 91.31 98 LEU A C 1
ATOM 691 O O . LEU A 1 98 ? -13.748 -4.003 15.374 1.00 91.31 98 LEU A O 1
ATOM 695 N N . ALA A 1 99 ? -12.051 -4.034 16.844 1.00 92.00 99 ALA A N 1
ATOM 696 C CA . ALA A 1 99 ? -10.974 -3.937 15.856 1.00 92.00 99 ALA A CA 1
ATOM 697 C C . ALA A 1 99 ? -10.852 -5.190 14.965 1.00 92.00 99 ALA A C 1
ATOM 699 O O . ALA A 1 99 ? -10.315 -5.114 13.858 1.00 92.00 99 ALA A O 1
ATOM 700 N N . TRP A 1 100 ? -11.383 -6.333 15.410 1.00 93.75 100 TRP A N 1
ATOM 701 C CA . TRP A 1 100 ? -11.402 -7.571 14.634 1.00 93.75 100 TRP A CA 1
ATOM 702 C C . TRP A 1 100 ? -12.187 -7.424 13.331 1.00 93.75 100 TRP A C 1
ATOM 704 O O . TRP A 1 100 ? -11.752 -7.945 12.309 1.00 93.75 100 TRP A O 1
ATOM 714 N N . LEU A 1 101 ? -13.300 -6.684 13.326 1.00 93.38 101 LEU A N 1
ATOM 715 C CA . LEU A 1 101 ? -14.124 -6.520 12.129 1.00 93.38 101 LEU A CA 1
ATOM 716 C C . LEU A 1 101 ? -13.349 -5.867 10.962 1.00 93.38 101 LEU A C 1
ATOM 718 O O . LEU A 1 101 ? -13.232 -6.505 9.913 1.00 93.38 101 LEU A O 1
ATOM 722 N N . PRO A 1 102 ? -12.749 -4.667 11.104 1.00 92.88 102 PRO A N 1
ATOM 723 C CA . PRO A 1 102 ? -11.955 -4.082 10.026 1.00 92.88 102 PRO A CA 1
ATOM 724 C C . PRO A 1 102 ? -10.690 -4.899 9.717 1.00 92.88 102 PRO A C 1
ATOM 726 O O . PRO A 1 102 ? -10.313 -5.017 8.553 1.00 92.88 102 PRO A O 1
ATOM 729 N N . ALA A 1 103 ? -10.063 -5.542 10.709 1.00 91.44 103 ALA A N 1
ATOM 730 C CA . ALA A 1 103 ? -8.926 -6.429 10.453 1.00 91.44 103 ALA A CA 1
ATOM 731 C C . ALA A 1 103 ? -9.320 -7.651 9.600 1.00 91.44 103 ALA A C 1
ATOM 733 O O . ALA A 1 103 ? -8.592 -8.036 8.682 1.00 91.44 103 ALA A O 1
ATOM 734 N N . SER A 1 104 ? -10.495 -8.231 9.857 1.00 93.62 104 SER A N 1
ATOM 735 C CA . SER A 1 104 ? -11.030 -9.366 9.101 1.00 93.62 104 SER A CA 1
ATOM 736 C C . SER A 1 104 ? -11.343 -8.993 7.652 1.00 93.62 104 SER A C 1
ATOM 738 O O . SER A 1 104 ? -11.086 -9.793 6.754 1.00 93.62 104 SER A O 1
ATOM 740 N N . TRP A 1 105 ? -11.795 -7.758 7.400 1.00 94.38 105 TRP A N 1
ATOM 741 C CA . TRP A 1 105 ? -11.971 -7.234 6.045 1.00 94.38 105 TRP A CA 1
ATOM 742 C C . TRP A 1 105 ? -10.648 -7.212 5.277 1.00 94.38 105 TRP A C 1
ATOM 744 O O . TRP A 1 105 ? -10.562 -7.754 4.177 1.00 94.38 105 TRP A O 1
ATOM 754 N N . ILE A 1 106 ? -9.594 -6.648 5.875 1.00 91.56 106 ILE A N 1
ATOM 755 C CA . ILE A 1 106 ? -8.260 -6.597 5.257 1.00 91.56 106 ILE A CA 1
ATOM 756 C C . ILE A 1 106 ? -7.758 -8.018 4.966 1.00 91.56 106 ILE A C 1
ATOM 758 O O . ILE A 1 106 ? -7.265 -8.293 3.870 1.00 91.56 106 ILE A O 1
ATOM 762 N N . ALA A 1 107 ? -7.933 -8.942 5.915 1.00 91.62 107 ALA A N 1
ATOM 763 C CA . ALA A 1 107 ? -7.559 -10.342 5.739 1.00 91.62 107 ALA A CA 1
ATOM 764 C C . ALA A 1 107 ? -8.352 -11.025 4.610 1.00 91.62 107 ALA A C 1
ATOM 766 O O . ALA A 1 107 ? -7.777 -11.789 3.830 1.00 91.62 107 ALA A O 1
ATOM 767 N N . ALA A 1 108 ? -9.648 -10.731 4.479 1.00 92.38 108 ALA A N 1
ATOM 768 C CA . ALA A 1 108 ? -10.487 -11.241 3.400 1.00 92.38 108 ALA A CA 1
ATOM 769 C C . ALA A 1 108 ? -10.036 -10.701 2.035 1.00 92.38 108 ALA A C 1
ATOM 771 O O . ALA A 1 108 ? -9.830 -11.487 1.110 1.00 92.38 108 ALA A O 1
ATOM 772 N N . VAL A 1 109 ? -9.784 -9.392 1.921 1.00 92.00 109 VAL A N 1
ATOM 773 C CA . VAL A 1 109 ? -9.244 -8.766 0.701 1.00 92.00 109 VAL A CA 1
ATOM 774 C C . VAL A 1 109 ? -7.909 -9.404 0.309 1.00 92.00 109 VAL A C 1
ATOM 776 O O . VAL A 1 109 ? -7.723 -9.791 -0.847 1.00 92.00 109 VAL A O 1
ATOM 779 N N . ALA A 1 110 ? -6.992 -9.594 1.258 1.00 87.38 110 ALA A N 1
ATOM 780 C CA . ALA A 1 110 ? -5.708 -10.247 1.000 1.00 87.38 110 ALA A CA 1
ATOM 781 C C . ALA A 1 110 ? -5.879 -11.716 0.562 1.00 87.38 110 A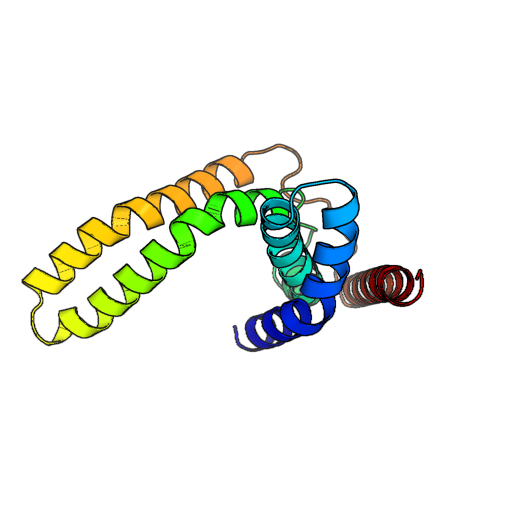LA A C 1
ATOM 783 O O . ALA A 1 110 ? -5.217 -12.192 -0.364 1.00 87.38 110 ALA A O 1
ATOM 784 N N . SER A 1 111 ? -6.812 -12.439 1.184 1.00 88.69 111 SER A N 1
ATOM 785 C CA . SER A 1 111 ? -7.096 -13.843 0.863 1.00 88.69 111 SER A CA 1
ATOM 786 C C . SER A 1 111 ? -7.724 -14.012 -0.520 1.00 88.69 111 SER A C 1
ATOM 788 O O . SER A 1 111 ? -7.400 -14.960 -1.229 1.00 88.69 111 SER A O 1
ATOM 790 N N . VAL A 1 112 ? -8.607 -13.099 -0.928 1.00 89.00 112 VAL A N 1
ATOM 791 C CA . VAL A 1 112 ? -9.209 -13.114 -2.268 1.00 89.00 112 VAL A CA 1
ATOM 792 C C . VAL A 1 112 ? -8.179 -12.711 -3.319 1.00 89.00 112 VAL A C 1
ATOM 794 O O . VAL A 1 112 ? -8.018 -13.406 -4.320 1.00 89.00 112 VAL A O 1
ATOM 797 N N . THR A 1 113 ? -7.426 -11.635 -3.080 1.00 85.31 113 THR A N 1
ATOM 798 C CA . THR A 1 113 ? -6.456 -11.137 -4.068 1.00 85.31 113 THR A CA 1
ATOM 799 C C . THR A 1 113 ? -5.257 -12.063 -4.268 1.00 85.31 113 THR A C 1
ATOM 801 O O . THR A 1 113 ? -4.726 -12.135 -5.374 1.00 85.31 113 THR A O 1
ATOM 804 N N . SER A 1 114 ? -4.867 -12.836 -3.251 1.00 83.19 114 SER A N 1
ATOM 805 C CA . SER A 1 114 ? -3.824 -13.867 -3.375 1.00 83.19 114 SER A CA 1
ATOM 806 C C . SER A 1 114 ? -4.250 -15.097 -4.183 1.00 83.19 114 SER A C 1
ATOM 808 O O . SER A 1 114 ? -3.387 -15.805 -4.696 1.00 83.19 114 SER A O 1
ATOM 810 N N . ARG A 1 115 ? -5.559 -15.344 -4.329 1.00 84.38 115 ARG A N 1
ATOM 811 C CA . ARG A 1 115 ? -6.111 -16.454 -5.126 1.00 84.38 115 ARG A CA 1
ATOM 812 C C . ARG A 1 115 ? -6.351 -16.086 -6.591 1.00 84.38 115 ARG A C 1
ATOM 814 O O . ARG A 1 115 ? -6.665 -16.969 -7.385 1.00 84.38 115 ARG A O 1
ATOM 821 N N . LEU A 1 116 ? -6.227 -14.808 -6.953 1.00 81.56 116 LEU A N 1
ATOM 822 C CA . LEU A 1 116 ? -6.379 -14.367 -8.338 1.00 81.56 116 LEU A CA 1
ATOM 823 C C . LEU A 1 116 ? -5.241 -14.929 -9.214 1.00 81.56 116 LEU A C 1
ATOM 825 O O . LEU A 1 116 ? -4.083 -14.969 -8.777 1.00 81.56 116 LEU A O 1
ATOM 829 N N . PRO A 1 117 ? -5.546 -15.350 -10.456 1.00 74.50 117 PRO A N 1
ATOM 830 C CA . PRO A 1 117 ? -4.538 -15.833 -11.393 1.00 74.50 117 PRO A CA 1
ATOM 831 C C . PRO A 1 117 ? -3.506 -14.736 -11.678 1.00 74.50 117 PRO A C 1
ATOM 833 O O . PRO A 1 117 ? -3.840 -13.557 -11.701 1.00 74.50 117 PRO A O 1
ATOM 836 N N . ALA A 1 118 ? -2.243 -15.119 -11.891 1.00 70.88 118 ALA A N 1
ATOM 837 C CA . ALA A 1 118 ? -1.124 -14.184 -12.059 1.00 70.88 118 ALA A CA 1
ATOM 838 C C . ALA A 1 118 ? -0.904 -13.231 -10.861 1.00 70.88 118 ALA A C 1
ATOM 840 O O . ALA A 1 118 ? -0.556 -12.066 -11.036 1.00 70.88 118 ALA A O 1
ATOM 841 N N . GLY A 1 119 ? -1.057 -13.728 -9.624 1.00 68.19 119 GLY A N 1
ATOM 842 C CA . GLY A 1 119 ? -0.812 -12.949 -8.401 1.00 68.19 119 GLY A CA 1
ATOM 843 C C . GLY A 1 119 ? 0.540 -12.218 -8.380 1.00 68.19 119 GLY A C 1
ATOM 844 O O . GLY A 1 119 ? 0.625 -11.088 -7.888 1.00 68.19 119 GLY A O 1
ATOM 845 N N . ARG A 1 120 ? 1.577 -12.821 -8.978 1.00 74.44 120 ARG A N 1
ATOM 846 C CA . ARG A 1 120 ? 2.859 -12.164 -9.255 1.00 74.44 120 ARG A CA 1
ATOM 847 C C . ARG A 1 120 ? 3.357 -12.490 -10.655 1.00 74.44 120 ARG A C 1
ATOM 849 O O . ARG A 1 120 ? 3.359 -13.652 -11.053 1.00 74.44 120 ARG A O 1
ATOM 856 N N . VAL A 1 121 ? 3.840 -11.474 -11.362 1.00 78.94 121 VAL A N 1
ATOM 857 C CA . VAL A 1 121 ? 4.553 -11.663 -12.631 1.00 78.94 121 VAL A CA 1
ATOM 858 C C . VAL A 1 121 ? 6.027 -11.928 -12.325 1.00 78.94 121 VAL A C 1
ATOM 860 O O . VAL A 1 121 ? 6.617 -11.170 -11.542 1.00 78.94 121 VAL A O 1
ATOM 863 N N . PRO A 1 122 ? 6.634 -12.985 -12.899 1.00 78.62 122 PRO A N 1
ATOM 864 C CA . PRO A 1 122 ? 8.059 -13.232 -12.743 1.00 78.62 122 PRO A CA 1
ATOM 865 C C . PRO A 1 122 ? 8.850 -12.045 -13.301 1.00 78.62 122 PRO A C 1
ATOM 867 O O . PRO A 1 122 ? 8.632 -11.597 -14.423 1.00 78.62 122 PRO A O 1
ATOM 870 N N . TRP A 1 123 ? 9.762 -11.528 -12.488 1.00 78.94 123 TRP A N 1
ATOM 871 C CA . TRP A 1 123 ? 10.689 -10.460 -12.850 1.00 78.94 123 TRP A CA 1
ATOM 872 C C . TRP A 1 123 ? 12.110 -10.961 -12.628 1.00 78.94 123 TRP A C 1
ATOM 874 O O . TRP A 1 123 ? 12.318 -11.872 -11.822 1.00 78.94 123 TRP A O 1
ATOM 884 N N . ALA A 1 124 ? 13.080 -10.368 -13.326 1.00 75.06 124 ALA A N 1
ATOM 885 C CA . ALA A 1 124 ? 14.485 -10.706 -13.139 1.00 75.06 124 ALA A CA 1
ATOM 886 C C . ALA A 1 124 ? 14.850 -10.617 -11.646 1.00 75.06 124 ALA A C 1
ATOM 888 O O . ALA A 1 124 ? 14.605 -9.603 -10.991 1.00 75.06 124 ALA A O 1
ATOM 889 N N . ALA A 1 125 ? 15.395 -11.700 -11.096 1.00 71.56 125 ALA A N 1
ATOM 890 C CA . ALA A 1 125 ? 15.832 -11.740 -9.709 1.00 71.56 125 ALA A CA 1
ATOM 891 C C . ALA A 1 125 ? 17.231 -11.120 -9.559 1.00 71.56 125 ALA A C 1
ATOM 893 O O . ALA A 1 125 ? 18.006 -11.036 -10.514 1.00 71.56 125 ALA A O 1
ATOM 894 N N . GLY A 1 126 ? 17.567 -10.707 -8.337 1.00 75.38 126 GLY A N 1
ATOM 895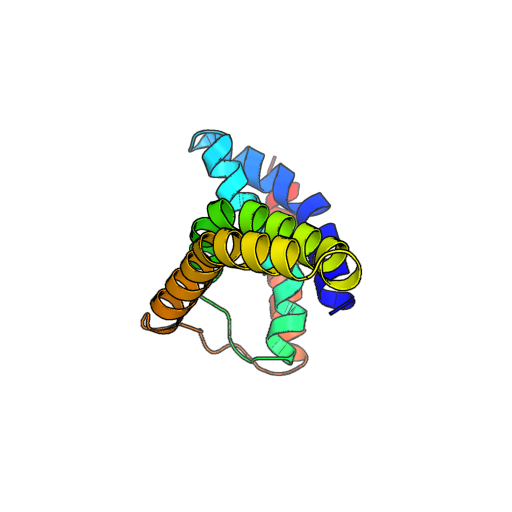 C CA . GLY A 1 126 ? 18.893 -10.191 -8.004 1.00 75.38 126 GLY A CA 1
ATOM 896 C C . GLY A 1 126 ? 19.132 -8.721 -8.388 1.00 75.38 126 GLY A C 1
ATOM 897 O O . GLY A 1 126 ? 18.206 -8.013 -8.794 1.00 75.38 126 GLY A O 1
ATOM 898 N N . PRO A 1 127 ? 20.381 -8.237 -8.243 1.00 76.56 127 PRO A N 1
ATOM 899 C CA . PRO A 1 127 ? 20.716 -6.812 -8.343 1.00 76.56 127 PRO A CA 1
ATOM 900 C C . PRO A 1 127 ? 20.339 -6.180 -9.686 1.00 76.56 127 PRO A C 1
ATOM 902 O O . PRO A 1 127 ? 19.867 -5.048 -9.724 1.00 76.56 127 PRO A O 1
ATOM 905 N N . VAL A 1 128 ? 20.481 -6.928 -10.784 1.00 79.31 128 VAL A N 1
ATOM 906 C CA . VAL A 1 128 ? 20.145 -6.463 -12.138 1.00 79.31 128 VAL A CA 1
ATOM 907 C C . VAL A 1 128 ? 18.651 -6.163 -12.265 1.00 79.31 128 VAL A C 1
ATOM 909 O O . VAL A 1 128 ? 18.278 -5.117 -12.788 1.00 79.31 128 VAL A O 1
ATOM 912 N N . GLY A 1 129 ? 17.789 -7.035 -11.737 1.00 77.12 129 GLY A N 1
ATOM 913 C CA . GLY A 1 129 ? 16.343 -6.821 -11.758 1.00 77.12 129 GLY A CA 1
ATOM 914 C C . GLY A 1 129 ? 15.888 -5.659 -10.878 1.00 77.12 129 GLY A C 1
ATOM 915 O O . GLY A 1 129 ? 14.969 -4.932 -11.258 1.00 77.12 129 GLY A O 1
ATOM 916 N N . VAL A 1 130 ? 16.564 -5.449 -9.743 1.00 76.94 130 VAL A N 1
ATOM 917 C CA . VAL A 1 130 ? 16.332 -4.309 -8.842 1.00 76.94 130 VAL A CA 1
ATOM 918 C C . VAL A 1 130 ? 16.722 -2.994 -9.517 1.00 76.94 130 VAL A C 1
ATOM 920 O O . VAL A 1 130 ? 15.933 -2.051 -9.498 1.00 76.94 130 VAL A O 1
ATOM 923 N N . ILE A 1 131 ? 17.896 -2.936 -10.154 1.00 79.00 131 ILE A N 1
ATOM 924 C CA . ILE A 1 131 ? 18.368 -1.747 -10.879 1.00 79.00 131 ILE A CA 1
ATOM 925 C C . ILE A 1 131 ? 17.453 -1.454 -12.070 1.00 79.00 131 ILE A C 1
ATOM 927 O O . ILE A 1 131 ? 17.003 -0.321 -12.218 1.00 79.00 131 ILE A O 1
ATOM 931 N N . ALA A 1 132 ? 17.115 -2.463 -12.878 1.00 78.75 132 ALA A N 1
ATOM 932 C CA . ALA A 1 132 ? 16.214 -2.299 -14.018 1.00 78.75 132 ALA A CA 1
ATOM 933 C C . ALA A 1 132 ? 14.848 -1.742 -13.590 1.00 78.75 132 ALA A C 1
ATOM 935 O O . ALA A 1 132 ? 14.321 -0.832 -14.231 1.00 78.75 132 ALA A O 1
ATOM 936 N N . LEU A 1 133 ? 14.298 -2.235 -12.475 1.00 78.12 133 LEU A N 1
ATOM 937 C CA . LEU A 1 133 ? 13.049 -1.713 -11.938 1.00 78.12 133 LEU A CA 1
ATOM 938 C C . LEU A 1 133 ? 13.209 -0.284 -11.402 1.00 78.12 133 LEU A C 1
ATOM 940 O O . LEU A 1 133 ? 12.380 0.567 -11.710 1.00 78.12 133 LEU A O 1
ATOM 944 N N . ALA A 1 134 ? 14.254 -0.000 -10.623 1.00 76.38 134 ALA A N 1
ATOM 945 C CA . ALA A 1 134 ? 14.499 1.337 -10.086 1.00 76.38 134 ALA A CA 1
ATOM 946 C C . ALA A 1 134 ? 14.663 2.378 -11.207 1.00 76.38 134 ALA A C 1
ATOM 948 O O . ALA A 1 134 ? 14.117 3.475 -11.110 1.00 76.38 134 ALA A O 1
ATOM 949 N N . VAL A 1 135 ? 15.343 2.013 -12.297 1.00 78.69 135 VAL A N 1
ATOM 950 C CA . VAL A 1 135 ? 15.496 2.848 -13.496 1.00 78.69 135 VAL A CA 1
ATOM 951 C C . VAL A 1 135 ? 14.161 3.036 -14.214 1.00 78.69 135 VAL A C 1
ATOM 953 O O . VAL A 1 135 ? 13.817 4.165 -14.554 1.00 78.69 135 VAL A O 1
ATOM 956 N N . ALA A 1 136 ? 13.375 1.973 -14.406 1.00 77.31 136 ALA A N 1
ATOM 957 C CA . ALA A 1 136 ? 12.049 2.077 -15.017 1.00 77.31 136 ALA A CA 1
ATOM 958 C C . ALA A 1 136 ? 11.120 2.986 -14.199 1.00 77.31 136 ALA A C 1
ATOM 960 O O . ALA A 1 136 ? 10.439 3.846 -14.753 1.00 77.31 136 ALA A O 1
ATOM 961 N N . ILE A 1 137 ? 11.148 2.846 -12.874 1.00 76.44 137 ILE A N 1
ATOM 962 C CA . ILE A 1 137 ? 10.433 3.715 -11.942 1.00 76.44 137 ILE A CA 1
ATOM 963 C C . ILE A 1 137 ? 10.914 5.158 -12.096 1.00 76.44 137 ILE A C 1
ATOM 965 O O . ILE A 1 137 ? 10.095 6.039 -12.334 1.00 76.44 137 ILE A O 1
ATOM 969 N N . ALA A 1 138 ? 12.223 5.410 -12.031 1.00 75.75 138 ALA A N 1
ATOM 970 C CA . ALA A 1 138 ? 12.788 6.749 -12.175 1.00 75.75 138 ALA A CA 1
ATOM 971 C C . ALA A 1 138 ? 12.423 7.399 -13.520 1.00 75.75 138 ALA A C 1
ATOM 973 O O . ALA A 1 138 ? 12.102 8.583 -13.552 1.00 75.75 138 ALA A O 1
ATOM 974 N N . LEU A 1 139 ? 12.400 6.630 -14.612 1.00 76.44 139 LEU A N 1
ATOM 975 C CA . LEU A 1 139 ? 11.964 7.090 -15.933 1.00 76.44 139 LEU A CA 1
ATOM 976 C C . LEU A 1 139 ? 10.478 7.446 -15.955 1.00 76.44 139 LEU A C 1
ATOM 978 O O . LEU A 1 139 ? 10.119 8.512 -16.449 1.00 76.44 139 LEU A O 1
ATOM 982 N N . VAL A 1 140 ? 9.614 6.595 -15.394 1.00 74.50 140 VAL A N 1
ATOM 983 C CA . VAL A 1 140 ? 8.179 6.895 -15.274 1.00 74.50 140 VAL A CA 1
ATOM 984 C C . VAL A 1 140 ? 7.983 8.171 -14.464 1.00 74.50 140 VAL A C 1
ATOM 986 O O . VAL A 1 140 ? 7.233 9.044 -14.885 1.00 74.50 140 VAL A O 1
ATOM 989 N N . ILE A 1 141 ? 8.699 8.324 -13.351 1.00 70.88 141 ILE A N 1
ATOM 990 C CA . ILE A 1 141 ? 8.657 9.528 -12.517 1.00 70.88 141 ILE A CA 1
ATOM 991 C C . ILE A 1 141 ? 9.146 10.746 -13.297 1.00 70.88 141 ILE A C 1
ATOM 993 O O . ILE A 1 141 ? 8.490 11.780 -13.263 1.00 70.88 141 ILE A O 1
ATOM 997 N N . ALA A 1 142 ? 10.253 10.634 -14.031 1.00 75.38 142 ALA A N 1
ATOM 998 C CA . ALA A 1 142 ? 10.799 11.718 -14.836 1.00 75.38 142 ALA A CA 1
ATOM 999 C C . ALA A 1 142 ? 9.799 12.158 -15.913 1.00 75.38 142 ALA A C 1
ATOM 1001 O O . ALA A 1 142 ? 9.474 13.337 -15.994 1.00 75.38 142 ALA A O 1
ATOM 1002 N N . VAL A 1 143 ? 9.215 11.224 -16.666 1.00 74.12 143 VAL A N 1
ATOM 1003 C CA . VAL A 1 143 ? 8.132 11.511 -17.626 1.00 74.12 143 VAL A CA 1
ATOM 1004 C C . VAL A 1 143 ? 6.912 12.111 -16.915 1.00 74.12 143 VAL A C 1
ATOM 1006 O O . VAL A 1 143 ? 6.213 12.974 -17.462 1.00 74.12 143 VAL A O 1
ATOM 1009 N N . VAL A 1 144 ? 6.653 11.686 -15.676 1.00 68.44 144 VAL A N 1
ATOM 1010 C CA . VAL A 1 144 ? 5.534 12.173 -14.870 1.00 68.44 144 VAL A CA 1
ATOM 1011 C C . VAL A 1 144 ? 5.739 13.578 -14.293 1.00 68.44 144 VAL A C 1
ATOM 1013 O O . VAL A 1 144 ? 4.788 14.347 -14.163 1.00 68.44 144 VAL A O 1
ATOM 1016 N N . ALA A 1 145 ? 6.972 13.946 -13.995 1.00 68.62 145 ALA A N 1
ATOM 1017 C CA . ALA A 1 145 ? 7.315 15.249 -13.450 1.00 68.62 145 ALA A CA 1
ATOM 1018 C C . ALA A 1 145 ? 7.621 16.277 -14.553 1.00 68.62 145 ALA A C 1
ATOM 1020 O O . ALA A 1 145 ? 7.273 17.448 -14.416 1.00 68.62 145 ALA A O 1
ATOM 1021 N N . LEU A 1 146 ? 8.257 15.847 -15.650 1.00 69.94 146 LEU A N 1
ATOM 1022 C CA . LEU A 1 146 ? 8.747 16.720 -16.727 1.00 69.94 146 LEU A CA 1
ATOM 1023 C C . LEU A 1 146 ? 7.735 16.915 -17.860 1.00 69.94 146 LEU A C 1
ATOM 1025 O O . LEU A 1 146 ? 7.779 17.939 -18.536 1.00 69.94 146 LEU A O 1
ATOM 1029 N N . GLY A 1 147 ? 6.811 15.972 -18.068 1.00 60.19 147 GLY A N 1
ATOM 1030 C CA . GLY A 1 147 ? 5.682 16.157 -18.982 1.00 60.19 147 GLY A CA 1
ATOM 1031 C C . GLY A 1 147 ? 4.642 17.095 -18.365 1.00 60.19 147 GLY A C 1
ATOM 1032 O O . GLY A 1 147 ? 3.668 16.617 -17.779 1.00 60.19 147 GLY A O 1
ATOM 1033 N N . ARG A 1 148 ? 4.897 18.405 -18.409 1.00 51.25 148 ARG A N 1
ATOM 1034 C CA . ARG A 1 148 ? 3.933 19.455 -18.045 1.00 51.25 148 ARG A CA 1
ATOM 1035 C C . ARG A 1 148 ? 2.866 19.603 -19.122 1.00 51.25 148 ARG A C 1
ATOM 1037 O O . ARG A 1 148 ? 3.244 19.579 -20.311 1.00 51.25 148 ARG A O 1
#

Sequence (148 aa):
GFALSVLATAGLLVLAPPLADRLSRRMPRRLAEALAIPVAAQVACQPVLLVLQPGLPVHGVLANVLAEPAA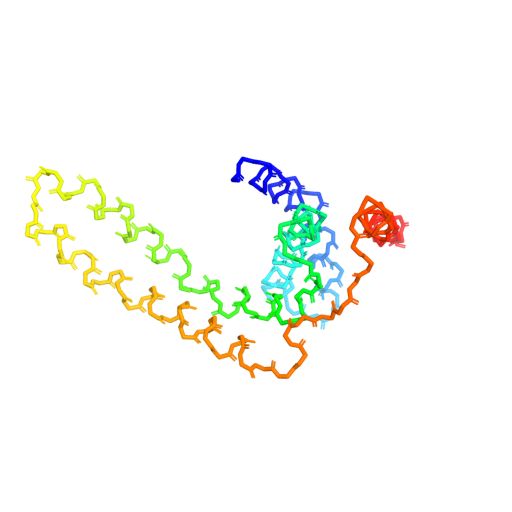APATIGGLVACVVLPVWPAAGVLVLRLAWLPASWIAAVASVTSRLPAGRVPWAAGPVGVIALAVAIALVIAVVALGR

Foldseek 3Di:
DVQLVVLLVVLCVQFLVLQLVVVCVVDPSVVSNLQRSQVSSLLSNVLVVCQVPNFRFPCSSVLSSQLVVLVVLLVVLQVVLVVCCVPPVVVSVVSVVVSVVSVVSSVVSVVVLCPDPCRGDGFDHDDVRSVVSNVVSVVVSCCSVVVD

Radius of gyration: 18.01 Å; chains: 1; bounding box: 35×36×52 Å

Secondary structure (DSSP, 8-state):
-HHHHHHHHHHHHHHHHHHHHHHHTTS-HHHHHHHHHHHHHHHHHHHHHHHHS-SEETTHHHHHHHHHHHHHHHHHHHHHHHHHTTT-HHHHHHHHHHHHHHHHHHHHHHHHHHTSTTSEE----HHHHHHHHHHHHHHHHHHHHH--